Protein AF-A0A1H9XYB0-F1 (afdb_monomer_lite)

Organism: NCBI:txid200379

Foldseek 3Di:
DDWDKDKDKDKDWDWDQDPVRDIDIDIWIKIFIWTQDPNDIDTPDIDIPPDPDPCRVVVNVVDDDPPPCVVVDD

Secondary structure (DSSP, 8-state):
----EEEEEEEEEEEEE-TTS-EEEEEEEEEEEEEEETTEEEEEEEEE-----TTHHHHHHTSPPTT-GGGG--

pLDDT: mean 88.62, std 9.73, range [55.34, 96.56]

Radius of gyration: 15.8 Å; chains: 1; bounding box: 30×34×42 Å

InterPro domains:
  IPR032710 NTF2-like domain superfamily [SSF54427] (4-44)

Sequence (74 aa):
MAHEVASERGIFQLMSTRADGDEHTFYGRFHTCSQRTDGRWRICVDYDTGERSATLDEEFHAAIDVHDVDAFKE

Structure (mmCIF, N/CA/C/O backbone):
data_AF-A0A1H9XYB0-F1
#
_entry.id   AF-A0A1H9XYB0-F1
#
loop_
_atom_site.group_PDB
_atom_site.id
_atom_site.type_symbol
_atom_site.label_atom_id
_atom_site.label_alt_id
_atom_site.label_comp_id
_atom_site.label_asym_id
_atom_site.label_entity_id
_atom_site.label_seq_id
_atom_site.pdbx_PDB_ins_code
_atom_site.Cartn_x
_atom_site.Cartn_y
_atom_site.Cartn_z
_atom_site.occupancy
_atom_site.B_iso_or_equiv
_atom_site.auth_seq_id
_atom_site.auth_comp_id
_atom_site.auth_asym_id
_atom_site.auth_atom_id
_atom_site.pdbx_PDB_model_num
ATOM 1 N N . MET A 1 1 ? -19.595 0.858 23.580 1.00 55.34 1 MET A N 1
ATOM 2 C CA . MET A 1 1 ? -18.252 0.347 23.236 1.00 55.34 1 MET A CA 1
ATOM 3 C C . MET A 1 1 ? -17.784 1.160 22.046 1.00 55.34 1 MET A C 1
ATOM 5 O O . MET A 1 1 ? -18.492 1.161 21.048 1.00 55.34 1 MET A O 1
ATOM 9 N N . ALA A 1 2 ? -16.710 1.937 22.172 1.00 68.06 2 ALA A N 1
ATOM 10 C CA . ALA A 1 2 ? -16.162 2.641 21.016 1.00 68.06 2 ALA A CA 1
ATOM 11 C C . ALA A 1 2 ? -15.618 1.597 20.032 1.00 68.06 2 ALA A C 1
ATOM 13 O O . ALA A 1 2 ? -14.947 0.655 20.450 1.00 68.06 2 ALA A O 1
ATOM 14 N N . HIS A 1 3 ? -15.953 1.726 18.751 1.00 77.00 3 HIS A N 1
ATOM 15 C CA . HIS A 1 3 ? -15.349 0.893 17.722 1.00 77.00 3 HIS A CA 1
ATOM 16 C C . HIS A 1 3 ? -13.924 1.387 17.487 1.00 77.00 3 HIS A C 1
ATOM 18 O O . HIS A 1 3 ? -13.726 2.546 17.130 1.00 77.00 3 HIS A O 1
ATOM 24 N N . GLU A 1 4 ? -12.941 0.517 17.692 1.00 94.75 4 GLU A N 1
ATOM 25 C CA . GLU A 1 4 ? -11.564 0.801 17.300 1.00 94.75 4 GLU A CA 1
ATOM 26 C C . GLU A 1 4 ? -11.474 0.712 15.779 1.00 94.75 4 GLU A C 1
ATOM 28 O O . GLU A 1 4 ? -11.667 -0.353 15.183 1.00 94.75 4 GLU A O 1
ATOM 33 N N . VAL A 1 5 ? -11.234 1.862 15.161 1.00 95.25 5 VAL A N 1
ATOM 34 C CA . VAL A 1 5 ? -11.113 2.033 13.716 1.00 95.25 5 VAL A CA 1
ATOM 35 C C . VAL A 1 5 ? -9.756 2.642 13.398 1.00 95.25 5 VAL A C 1
ATOM 37 O O . VAL A 1 5 ? -9.216 3.412 14.190 1.00 95.25 5 VAL A O 1
ATOM 40 N N . ALA A 1 6 ? -9.214 2.289 12.241 1.00 93.56 6 ALA A N 1
ATOM 41 C CA . ALA A 1 6 ? -7.957 2.813 11.732 1.00 93.56 6 ALA A CA 1
ATOM 42 C C . ALA A 1 6 ? -8.092 3.119 10.239 1.00 93.56 6 ALA A C 1
ATOM 44 O O . ALA A 1 6 ? -8.856 2.466 9.527 1.00 93.56 6 ALA A O 1
ATOM 45 N N . SER A 1 7 ? -7.337 4.109 9.777 1.00 92.88 7 SER A N 1
ATOM 46 C CA . SER A 1 7 ? -7.166 4.419 8.364 1.00 92.88 7 SER A CA 1
ATOM 47 C C . SER A 1 7 ? -5.678 4.498 8.080 1.00 92.88 7 SER A C 1
ATOM 49 O O . SER A 1 7 ? -4.962 5.184 8.802 1.00 92.88 7 SER A O 1
ATOM 51 N N . GLU A 1 8 ? -5.240 3.850 7.010 1.00 90.75 8 GLU A N 1
ATOM 52 C CA . GLU A 1 8 ? -3.848 3.861 6.573 1.00 90.75 8 GLU A CA 1
ATOM 53 C C . GLU A 1 8 ? -3.784 4.262 5.106 1.00 90.75 8 GLU A C 1
ATOM 55 O O . GLU A 1 8 ? -4.631 3.865 4.305 1.00 90.75 8 GLU A O 1
ATOM 60 N N . ARG A 1 9 ? -2.796 5.082 4.765 1.00 90.81 9 ARG A N 1
ATOM 61 C CA . ARG A 1 9 ? -2.495 5.484 3.396 1.00 90.81 9 ARG A CA 1
ATOM 62 C C . ARG A 1 9 ? -1.013 5.288 3.171 1.00 90.81 9 ARG A C 1
ATOM 64 O O . ARG A 1 9 ? -0.220 5.629 4.044 1.00 90.81 9 ARG A O 1
ATOM 71 N N . GLY A 1 10 ? -0.655 4.798 1.999 1.00 90.88 10 GLY A N 1
ATOM 72 C CA . GLY A 1 10 ? 0.740 4.603 1.652 1.00 90.88 10 GLY A CA 1
ATOM 73 C C . GLY A 1 10 ? 0.931 4.363 0.169 1.00 90.88 10 GLY A C 1
ATOM 74 O O . GLY A 1 10 ? -0.019 4.368 -0.617 1.00 90.88 10 GLY A O 1
ATOM 75 N N . ILE A 1 11 ? 2.188 4.163 -0.197 1.00 92.56 11 ILE A N 1
ATOM 76 C CA . ILE A 1 11 ? 2.630 3.824 -1.543 1.00 92.56 11 ILE A CA 1
ATOM 77 C C . ILE A 1 11 ? 3.420 2.519 -1.467 1.00 92.56 11 ILE A C 1
ATOM 79 O O . ILE A 1 11 ? 4.145 2.283 -0.503 1.00 92.56 11 ILE A O 1
ATOM 83 N N . PHE A 1 12 ? 3.234 1.639 -2.443 1.00 92.12 12 PHE A N 1
ATOM 84 C CA . PHE A 1 12 ? 3.810 0.299 -2.451 1.00 92.12 12 PHE A CA 1
ATOM 85 C C . PHE A 1 12 ? 4.516 -0.002 -3.770 1.00 92.12 12 PHE A C 1
ATOM 87 O O . PHE A 1 12 ? 4.189 0.565 -4.813 1.00 92.12 12 PHE A O 1
ATOM 94 N N . GLN A 1 13 ? 5.446 -0.955 -3.707 1.00 93.31 13 GLN A N 1
ATOM 95 C CA . GLN A 1 13 ? 6.078 -1.587 -4.857 1.00 93.31 13 GLN A CA 1
ATOM 96 C C . GLN A 1 13 ? 5.642 -3.055 -4.921 1.00 93.31 13 GLN A C 1
ATOM 98 O O . GLN A 1 13 ? 5.742 -3.790 -3.940 1.00 93.31 13 GLN A O 1
ATOM 103 N N . LEU A 1 14 ? 5.179 -3.490 -6.089 1.00 92.06 14 LEU A N 1
ATOM 104 C CA . LEU A 1 14 ? 4.894 -4.884 -6.402 1.00 92.06 14 LEU A CA 1
ATOM 105 C C . LEU A 1 14 ? 5.882 -5.363 -7.466 1.00 92.06 14 LEU A C 1
ATOM 107 O O . LEU A 1 14 ? 5.880 -4.865 -8.591 1.00 9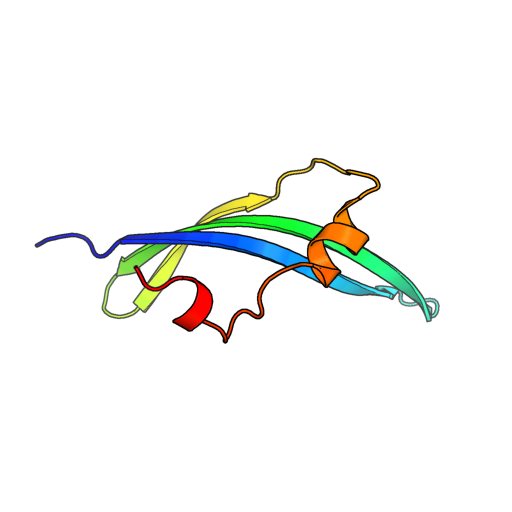2.06 14 LEU A O 1
ATOM 111 N N . MET A 1 15 ? 6.697 -6.353 -7.117 1.00 94.38 15 MET A N 1
ATOM 112 C CA . MET A 1 15 ? 7.571 -7.053 -8.056 1.00 94.38 15 MET A CA 1
ATOM 113 C C . MET A 1 15 ? 6.934 -8.391 -8.416 1.00 94.38 15 MET A C 1
ATOM 115 O O . MET A 1 15 ? 6.575 -9.173 -7.536 1.00 94.38 15 MET A O 1
ATOM 119 N N . SER A 1 16 ? 6.775 -8.653 -9.709 1.00 93.19 16 SER A N 1
ATOM 120 C CA . SER A 1 16 ? 6.210 -9.905 -10.211 1.00 93.19 16 SER A CA 1
ATOM 121 C C . SER A 1 16 ? 7.134 -10.539 -11.239 1.00 93.19 16 SER A C 1
ATOM 123 O O . SER A 1 16 ? 7.598 -9.861 -12.152 1.00 93.19 16 SER A O 1
ATOM 125 N N . THR A 1 17 ? 7.367 -11.841 -11.098 1.00 96.56 17 THR A N 1
ATOM 126 C CA . THR A 1 17 ? 8.066 -12.663 -12.090 1.00 96.56 17 THR A CA 1
ATOM 127 C C . THR A 1 17 ? 7.042 -13.578 -12.745 1.00 96.56 17 THR A C 1
ATOM 129 O O . THR A 1 17 ? 6.337 -14.330 -12.064 1.00 96.56 17 THR A O 1
ATOM 132 N N . ARG A 1 18 ? 6.914 -13.494 -14.067 1.00 91.69 18 ARG A N 1
ATOM 133 C CA . ARG A 1 18 ? 6.018 -14.345 -14.852 1.00 91.69 18 ARG A CA 1
ATOM 134 C C . ARG A 1 18 ? 6.646 -15.715 -15.100 1.00 91.69 18 ARG A C 1
ATOM 136 O O . ARG A 1 18 ? 7.835 -15.929 -14.887 1.00 91.69 18 ARG A O 1
ATOM 143 N N . ALA A 1 19 ? 5.825 -16.670 -15.536 1.00 94.31 19 ALA A N 1
ATOM 144 C CA . ALA A 1 19 ? 6.259 -18.052 -15.753 1.00 94.31 19 ALA A CA 1
ATOM 145 C C . ALA A 1 19 ? 7.335 -18.201 -16.850 1.00 94.31 19 ALA A C 1
ATOM 147 O O . ALA A 1 19 ? 8.063 -19.189 -16.854 1.00 94.31 19 ALA A O 1
ATOM 148 N N . ASP A 1 20 ? 7.428 -17.237 -17.765 1.00 94.81 20 ASP A N 1
ATOM 149 C CA . ASP A 1 20 ? 8.460 -17.126 -18.803 1.00 94.81 20 ASP A CA 1
ATOM 150 C C . ASP A 1 20 ? 9.757 -16.460 -18.309 1.00 94.81 20 ASP A C 1
ATOM 152 O O . ASP A 1 20 ? 10.746 -16.440 -19.040 1.00 94.81 20 ASP A O 1
ATOM 156 N N . GLY A 1 21 ? 9.780 -15.975 -17.065 1.00 94.38 21 GLY A N 1
ATOM 157 C CA . GLY A 1 21 ? 10.907 -15.259 -16.478 1.00 94.38 21 GLY A CA 1
ATOM 158 C C . GLY A 1 21 ? 10.843 -13.742 -16.651 1.00 94.38 21 GLY A C 1
ATOM 159 O O . GLY A 1 21 ? 11.736 -13.065 -16.150 1.00 94.38 21 GLY A O 1
ATOM 160 N N . ASP A 1 22 ? 9.808 -13.195 -17.300 1.00 95.12 22 ASP A N 1
ATOM 161 C CA . ASP A 1 22 ? 9.655 -11.746 -17.425 1.00 95.12 22 ASP A CA 1
ATOM 162 C C . ASP A 1 22 ? 9.391 -11.110 -16.055 1.00 95.12 22 ASP A C 1
ATOM 164 O O . ASP A 1 22 ? 8.467 -11.496 -15.328 1.00 95.12 22 ASP A O 1
ATOM 168 N N . GLU A 1 23 ? 10.180 -10.093 -15.717 1.00 96.44 23 GLU A N 1
ATOM 169 C CA . GLU A 1 23 ? 10.034 -9.321 -14.487 1.00 96.44 23 GLU A CA 1
ATOM 170 C C . GLU A 1 23 ? 9.294 -8.009 -14.747 1.00 96.44 23 GLU A C 1
ATOM 172 O O . GLU A 1 23 ? 9.570 -7.275 -15.697 1.00 96.44 23 GLU A O 1
ATOM 177 N N . HIS A 1 24 ? 8.352 -7.693 -13.864 1.00 91.56 24 HIS A N 1
ATOM 178 C CA . HIS A 1 24 ? 7.617 -6.439 -13.887 1.00 91.56 24 HIS A CA 1
ATOM 179 C C . HIS A 1 24 ? 7.549 -5.831 -12.494 1.00 91.56 24 HIS A C 1
ATOM 181 O O . HIS A 1 24 ? 7.070 -6.469 -11.552 1.00 91.56 24 HIS A O 1
ATOM 187 N 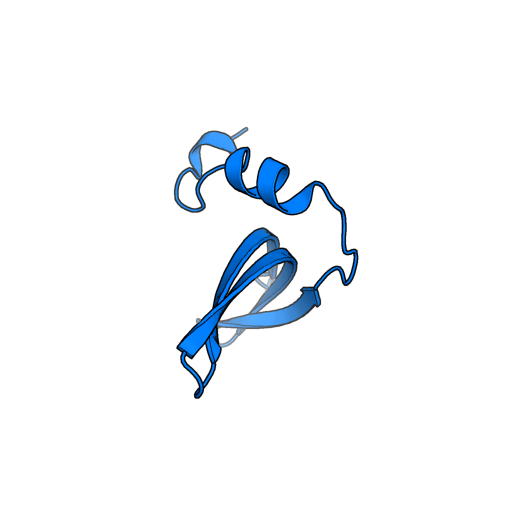N . THR A 1 25 ? 7.949 -4.565 -12.412 1.00 92.00 25 THR A N 1
ATOM 188 C CA . THR A 1 25 ? 7.763 -3.719 -11.235 1.00 92.00 25 THR A CA 1
ATOM 189 C C . THR A 1 25 ? 6.574 -2.796 -11.457 1.00 92.00 25 THR A C 1
ATOM 191 O O . THR A 1 25 ? 6.460 -2.142 -12.495 1.00 92.00 25 THR A O 1
ATOM 194 N N . PHE A 1 26 ? 5.691 -2.744 -10.470 1.00 89.94 26 PHE A N 1
ATOM 195 C CA . PHE A 1 26 ? 4.553 -1.842 -10.411 1.00 89.94 26 PHE A CA 1
ATOM 196 C C . PHE A 1 26 ? 4.625 -1.022 -9.126 1.00 89.94 26 PHE A C 1
ATOM 198 O O . PHE A 1 26 ? 4.999 -1.545 -8.079 1.00 89.94 26 PHE A O 1
ATOM 205 N N . TYR A 1 27 ? 4.239 0.245 -9.213 1.00 91.94 27 TYR A N 1
ATOM 206 C CA . TYR A 1 27 ? 4.090 1.132 -8.067 1.00 91.94 27 TYR A CA 1
ATOM 207 C C . TYR A 1 27 ? 2.635 1.577 -7.983 1.00 91.94 27 TYR A C 1
ATOM 209 O O . TYR A 1 27 ? 2.016 1.832 -9.018 1.00 91.94 27 TYR A O 1
ATOM 217 N N . GLY A 1 28 ? 2.091 1.668 -6.773 1.00 90.62 28 GLY A N 1
ATOM 218 C CA . GLY A 1 28 ? 0.695 2.040 -6.550 1.00 90.62 28 GLY A CA 1
ATOM 219 C C . GLY A 1 28 ? 0.484 2.667 -5.182 1.00 90.62 28 GLY A C 1
ATOM 220 O O . GLY A 1 28 ? 1.322 2.517 -4.295 1.00 90.62 28 GLY A O 1
ATOM 221 N N . ARG A 1 29 ? -0.632 3.376 -5.000 1.00 91.94 29 ARG A N 1
ATOM 222 C CA . ARG A 1 29 ? -1.028 3.912 -3.692 1.00 91.94 29 ARG A CA 1
ATOM 223 C C . ARG A 1 29 ? -2.206 3.124 -3.154 1.00 91.94 29 ARG A C 1
ATOM 225 O O . ARG A 1 29 ? -3.098 2.744 -3.906 1.00 91.94 29 ARG A O 1
ATOM 232 N N . PHE A 1 30 ? -2.222 2.936 -1.846 1.00 90.81 30 PHE A N 1
ATOM 233 C CA . PHE A 1 30 ? -3.327 2.294 -1.157 1.00 90.81 30 PHE A CA 1
ATOM 234 C C . PHE A 1 30 ? -3.954 3.245 -0.146 1.00 90.81 30 PHE A C 1
ATOM 236 O O . PHE A 1 30 ? -3.294 4.114 0.436 1.00 90.81 30 PHE A O 1
ATOM 243 N N . HIS A 1 31 ? -5.239 3.032 0.105 1.00 93.06 31 HIS A N 1
ATOM 244 C CA . HIS A 1 31 ? -5.931 3.581 1.258 1.00 93.06 31 HIS A CA 1
ATOM 245 C C . HIS A 1 31 ? -6.820 2.498 1.856 1.00 93.06 31 HIS A C 1
ATOM 247 O O . HIS A 1 31 ? -7.847 2.141 1.282 1.00 93.06 31 HIS A O 1
ATO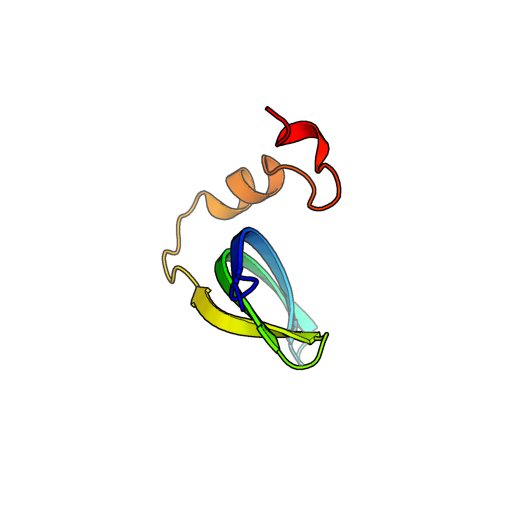M 253 N N . THR A 1 32 ? -6.445 2.005 3.036 1.00 94.50 32 THR A N 1
ATOM 254 C CA . THR A 1 32 ? -7.249 1.029 3.770 1.00 94.50 32 THR A CA 1
ATOM 255 C C . THR A 1 32 ? -7.976 1.673 4.943 1.00 94.50 32 THR A C 1
ATOM 257 O O . THR A 1 32 ? -7.478 2.584 5.612 1.00 94.50 32 THR A O 1
ATOM 260 N N . CYS A 1 33 ? -9.171 1.159 5.215 1.00 95.25 33 CYS A N 1
ATOM 261 C CA . CYS A 1 33 ? -9.911 1.412 6.442 1.00 95.25 33 CYS A CA 1
ATOM 262 C C . CYS A 1 33 ? -10.123 0.079 7.154 1.00 95.25 33 CYS A C 1
ATOM 264 O O . CYS A 1 33 ? -10.659 -0.867 6.570 1.00 95.25 33 CYS A O 1
ATOM 266 N N . SER A 1 34 ? -9.730 0.011 8.421 1.00 95.94 34 SER A N 1
ATOM 267 C CA . SER A 1 34 ? -9.761 -1.210 9.222 1.00 95.94 34 SER A CA 1
ATOM 268 C C . SER A 1 34 ? -10.565 -1.029 10.501 1.00 95.94 34 SER A C 1
ATOM 270 O O . SER A 1 34 ? -10.612 0.054 11.083 1.00 95.94 34 SER A O 1
ATOM 272 N N . GLN A 1 35 ? -11.168 -2.117 10.971 1.00 96.31 35 GLN A N 1
ATOM 273 C CA . GLN A 1 35 ? -11.875 -2.169 12.248 1.00 96.31 35 GLN A CA 1
ATOM 274 C C . GLN A 1 35 ? -11.383 -3.352 13.080 1.00 96.31 35 GLN A C 1
ATOM 276 O O . GLN A 1 35 ? -11.186 -4.457 12.560 1.00 96.31 35 GLN A O 1
ATOM 281 N N . ARG A 1 36 ? -11.217 -3.142 14.391 1.00 95.94 36 ARG A N 1
ATOM 282 C CA . ARG A 1 36 ? -10.919 -4.229 15.327 1.00 95.94 36 ARG A CA 1
ATOM 283 C C . ARG A 1 36 ? -12.205 -4.937 15.743 1.00 95.94 36 ARG A C 1
ATOM 285 O O . ARG A 1 36 ? -13.114 -4.327 16.298 1.00 95.94 36 ARG A O 1
ATOM 292 N N . THR A 1 37 ? -12.271 -6.240 15.492 1.00 93.38 37 THR A N 1
ATOM 293 C CA . THR A 1 37 ? -13.396 -7.117 15.849 1.00 93.38 37 THR A CA 1
ATOM 294 C C . THR A 1 37 ? -12.853 -8.389 16.501 1.00 93.38 37 THR A C 1
ATOM 296 O O . THR A 1 37 ? -11.911 -8.997 15.993 1.00 93.38 37 THR A O 1
ATOM 299 N N . ASP A 1 38 ? -13.381 -8.770 17.667 1.00 93.06 38 ASP A N 1
ATOM 300 C CA . ASP A 1 38 ? -12.903 -9.916 18.467 1.00 93.06 38 ASP A CA 1
ATOM 301 C C . ASP A 1 38 ? -11.380 -9.915 18.701 1.00 93.06 38 ASP A C 1
ATOM 303 O O . ASP A 1 38 ? -10.692 -10.919 18.527 1.00 93.06 38 ASP A O 1
ATOM 307 N N . GLY A 1 39 ? -10.825 -8.741 19.025 1.00 93.69 39 GLY A N 1
ATOM 308 C CA . GLY A 1 39 ? -9.389 -8.565 19.271 1.00 93.69 39 GLY A CA 1
ATOM 309 C C . GLY A 1 39 ? -8.501 -8.610 18.022 1.00 93.69 39 GLY A C 1
ATOM 310 O O . GLY A 1 39 ? -7.284 -8.513 18.150 1.00 93.69 39 GLY A O 1
ATOM 311 N N . ARG A 1 40 ? -9.075 -8.713 16.815 1.00 95.38 40 ARG A N 1
ATOM 312 C CA . ARG A 1 40 ? -8.334 -8.788 15.550 1.00 95.38 40 ARG A CA 1
ATOM 313 C C . ARG A 1 40 ? -8.686 -7.633 14.619 1.00 95.38 40 ARG A C 1
ATOM 315 O O . ARG A 1 40 ? -9.859 -7.345 14.391 1.00 95.38 40 ARG A O 1
ATOM 322 N N . TRP A 1 41 ? -7.665 -7.003 14.048 1.00 95.81 41 TRP A N 1
ATOM 323 C CA . TRP A 1 41 ? -7.830 -6.012 12.988 1.00 95.81 41 TRP A CA 1
ATOM 324 C C . TRP A 1 41 ? -8.196 -6.688 11.670 1.00 95.81 41 TRP A C 1
ATOM 326 O O . TRP A 1 41 ? -7.613 -7.709 11.296 1.00 95.81 41 TRP A O 1
ATOM 336 N N . ARG A 1 42 ? -9.187 -6.125 10.982 1.00 95.81 42 ARG A N 1
ATOM 337 C CA . ARG A 1 42 ? -9.614 -6.546 9.649 1.00 95.81 42 ARG A CA 1
ATOM 338 C C . ARG A 1 42 ? -9.732 -5.314 8.766 1.00 95.81 42 ARG A C 1
ATOM 340 O O . ARG A 1 42 ? -10.312 -4.321 9.203 1.00 95.81 42 ARG A O 1
ATOM 347 N N . ILE A 1 43 ? -9.226 -5.414 7.541 1.00 95.50 43 ILE A N 1
ATOM 348 C CA . ILE A 1 43 ? -9.478 -4.426 6.493 1.00 95.50 43 ILE A CA 1
ATOM 349 C C . ILE A 1 43 ? -10.949 -4.556 6.097 1.00 95.50 43 ILE A C 1
ATOM 351 O O . ILE A 1 43 ? -11.409 -5.637 5.731 1.00 95.50 43 ILE A O 1
ATOM 355 N N . CYS A 1 44 ? -11.696 -3.467 6.230 1.00 95.31 44 CYS A N 1
ATOM 356 C CA . CYS A 1 44 ? -13.102 -3.387 5.844 1.00 95.31 44 CYS A CA 1
ATOM 357 C C . CYS A 1 44 ? -13.259 -2.802 4.440 1.00 95.31 44 CYS A C 1
ATOM 359 O O . CYS A 1 44 ? -14.214 -3.136 3.743 1.00 95.31 44 CYS A O 1
ATOM 361 N N . VAL A 1 45 ? -12.335 -1.922 4.050 1.00 93.69 45 VAL A N 1
ATOM 362 C CA . VAL A 1 45 ? -12.291 -1.278 2.738 1.00 9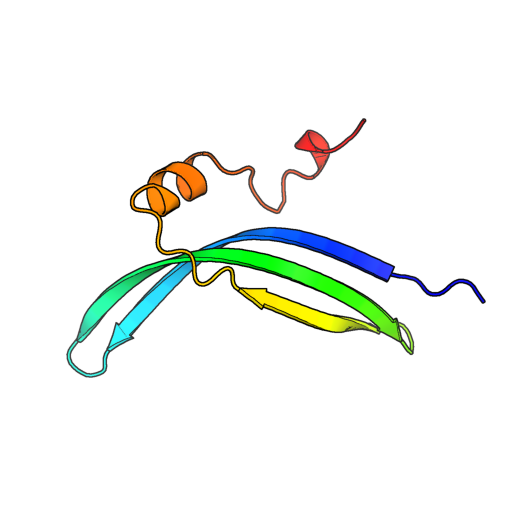3.69 45 VAL A CA 1
ATOM 363 C C . VAL A 1 45 ? -10.835 -1.107 2.323 1.00 93.69 45 VAL A C 1
ATOM 365 O O . VAL A 1 45 ? -10.011 -0.722 3.153 1.00 93.69 45 VAL A O 1
ATOM 368 N N . ASP A 1 46 ? -10.552 -1.368 1.052 1.00 92.06 46 ASP A N 1
ATOM 369 C CA . ASP A 1 46 ? -9.267 -1.117 0.406 1.00 92.06 46 ASP A CA 1
ATOM 370 C C . ASP A 1 46 ? -9.519 -0.408 -0.929 1.00 92.06 46 ASP A C 1
ATOM 372 O O . ASP A 1 46 ? -10.289 -0.898 -1.762 1.00 92.06 46 ASP A O 1
ATOM 376 N N . TYR A 1 47 ? -8.922 0.769 -1.092 1.00 85.12 47 TYR A N 1
ATOM 377 C CA . TYR A 1 47 ? -8.931 1.523 -2.334 1.00 85.12 47 TYR A CA 1
ATOM 378 C C . TYR A 1 47 ? -7.527 1.510 -2.926 1.00 85.12 47 TYR A C 1
ATOM 380 O O . TYR A 1 47 ? -6.627 2.176 -2.412 1.00 85.12 47 TYR A O 1
ATOM 388 N N . ASP A 1 48 ? -7.372 0.816 -4.049 1.00 75.19 48 ASP A N 1
ATOM 389 C CA . ASP A 1 48 ? -6.228 1.024 -4.924 1.00 75.19 48 ASP A CA 1
ATOM 390 C C . ASP A 1 48 ? -6.568 2.188 -5.856 1.00 75.19 48 ASP A C 1
ATOM 392 O O . ASP A 1 48 ? -7.558 2.151 -6.604 1.00 75.19 48 ASP A O 1
ATOM 396 N N . THR A 1 49 ? -5.798 3.271 -5.775 1.00 64.62 49 THR A N 1
ATOM 397 C CA . THR A 1 49 ? -5.964 4.357 -6.732 1.00 64.62 49 THR A CA 1
ATOM 398 C C . THR A 1 49 ? -5.454 3.833 -8.066 1.00 64.62 49 THR A C 1
ATOM 400 O O . THR A 1 49 ? -4.254 3.850 -8.313 1.00 64.62 49 THR A O 1
ATOM 403 N N . GLY A 1 50 ? -6.350 3.408 -8.963 1.00 62.22 50 GLY A N 1
ATOM 404 C CA . GLY A 1 50 ? -6.012 3.001 -10.339 1.00 62.22 50 GLY A CA 1
ATOM 405 C C . GLY A 1 50 ? -5.362 4.104 -11.199 1.00 62.22 50 GLY A C 1
ATOM 406 O O . GLY A 1 50 ? -5.289 3.986 -12.423 1.00 62.22 50 GLY A O 1
ATOM 407 N N . GLU A 1 51 ? -4.922 5.193 -10.574 1.00 64.50 51 GLU A N 1
ATOM 408 C CA . GLU A 1 51 ? -4.155 6.279 -11.143 1.00 64.50 51 GLU A CA 1
ATOM 409 C C . GLU A 1 51 ? -2.744 5.786 -11.466 1.00 64.50 51 GLU A C 1
ATOM 411 O O . GLU A 1 51 ? -1.886 5.629 -10.604 1.00 64.50 51 GLU A O 1
ATOM 416 N N . ARG A 1 52 ? -2.500 5.540 -12.752 1.00 64.19 52 ARG A N 1
ATOM 417 C CA . ARG A 1 52 ? -1.153 5.329 -13.276 1.00 64.19 52 ARG A CA 1
ATOM 418 C C . ARG A 1 52 ? -0.518 6.696 -13.499 1.00 64.19 52 ARG A C 1
ATOM 420 O O . ARG A 1 52 ? -0.671 7.268 -14.576 1.00 64.19 52 ARG A O 1
ATOM 427 N N . SER A 1 53 ? 0.156 7.230 -12.484 1.00 72.69 53 SER A N 1
ATOM 428 C CA . SER A 1 53 ? 1.047 8.37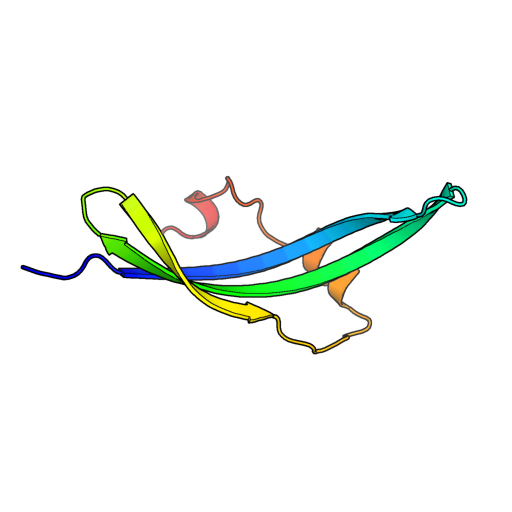7 -12.682 1.00 72.69 53 SER A CA 1
ATOM 429 C C . SER A 1 53 ? 2.423 7.894 -13.139 1.00 72.69 53 SER A C 1
ATOM 431 O O . SER A 1 53 ? 2.911 6.862 -12.678 1.00 72.69 53 SER A O 1
ATOM 433 N N . ALA A 1 54 ? 3.065 8.661 -14.022 1.00 75.75 54 ALA A N 1
ATOM 434 C CA . ALA A 1 54 ? 4.451 8.430 -14.425 1.00 75.75 54 ALA A CA 1
ATOM 435 C C . ALA A 1 54 ? 5.460 8.684 -13.285 1.00 75.75 54 ALA A C 1
ATOM 437 O O . ALA A 1 54 ? 6.632 8.393 -13.462 1.00 75.75 54 ALA A O 1
ATOM 438 N N . THR A 1 55 ? 5.005 9.215 -12.144 1.00 87.62 55 THR A N 1
ATOM 439 C CA . THR A 1 55 ? 5.834 9.630 -10.997 1.00 87.62 55 THR A CA 1
ATOM 440 C C . THR A 1 55 ? 5.780 8.670 -9.809 1.00 87.62 55 THR A C 1
ATOM 442 O O . THR A 1 55 ? 6.362 8.954 -8.769 1.00 87.62 55 THR A O 1
ATOM 445 N N . LEU A 1 56 ? 5.054 7.548 -9.903 1.00 90.75 56 LEU A N 1
ATOM 446 C CA . LEU A 1 56 ? 4.852 6.671 -8.740 1.00 90.75 56 LEU A CA 1
ATOM 447 C C . LEU A 1 56 ? 6.139 5.989 -8.253 1.00 90.75 56 LEU A C 1
ATOM 449 O O . LEU A 1 56 ? 6.215 5.653 -7.075 1.00 90.75 56 LEU A O 1
ATOM 453 N N . ASP A 1 57 ? 7.142 5.786 -9.112 1.00 93.38 57 ASP A N 1
ATOM 454 C CA . ASP A 1 57 ? 8.435 5.259 -8.659 1.00 93.38 57 ASP A CA 1
ATOM 455 C C . ASP A 1 57 ? 9.200 6.308 -7.837 1.00 93.38 57 ASP A C 1
ATOM 457 O O . ASP A 1 57 ? 9.648 6.012 -6.728 1.00 93.38 57 ASP A O 1
ATOM 461 N N . GLU A 1 58 ? 9.258 7.549 -8.332 1.00 94.75 58 GLU A N 1
ATOM 462 C CA . GLU A 1 58 ? 9.878 8.683 -7.643 1.00 94.75 58 GLU A CA 1
ATOM 463 C C . GLU A 1 58 ? 9.211 8.920 -6.285 1.00 94.75 58 GLU A C 1
ATOM 465 O O . GLU A 1 58 ? 9.887 9.073 -5.267 1.00 94.75 58 GLU A O 1
ATOM 470 N N . GLU A 1 59 ? 7.878 8.891 -6.250 1.00 93.75 59 GLU A N 1
ATOM 471 C CA . GLU A 1 59 ? 7.106 9.023 -5.017 1.00 93.75 59 GLU A CA 1
ATOM 472 C C . GLU A 1 59 ? 7.364 7.873 -4.042 1.00 93.75 59 GL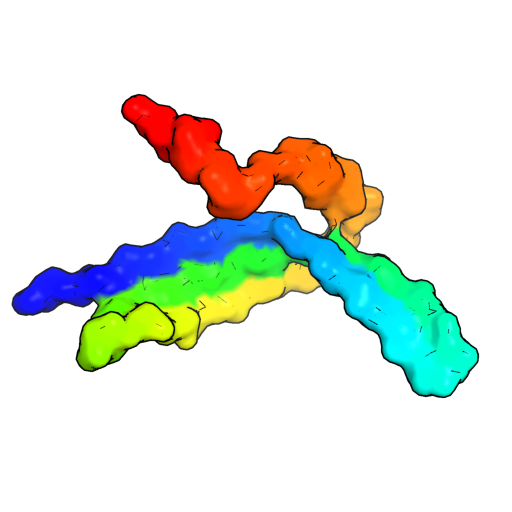U A C 1
ATOM 474 O O . GLU A 1 59 ? 7.471 8.117 -2.842 1.00 93.75 59 GLU A O 1
ATOM 479 N N . PHE A 1 60 ? 7.486 6.631 -4.529 1.00 93.81 60 PHE A N 1
ATOM 480 C CA . PHE A 1 60 ? 7.779 5.482 -3.672 1.00 93.81 60 PHE A CA 1
ATOM 481 C C . PHE A 1 60 ? 9.172 5.612 -3.050 1.00 93.81 60 PHE A C 1
ATOM 483 O O . PHE A 1 60 ? 9.346 5.348 -1.865 1.00 93.81 60 PHE A O 1
ATOM 490 N N . HIS A 1 61 ? 10.164 6.064 -3.817 1.00 94.88 61 HIS A N 1
ATOM 491 C CA . HIS A 1 61 ? 11.526 6.275 -3.317 1.00 94.88 61 HIS A CA 1
ATOM 492 C C . HIS A 1 61 ? 11.664 7.500 -2.405 1.00 94.88 61 HIS A C 1
ATOM 494 O O . HIS A 1 61 ? 12.590 7.555 -1.598 1.00 94.88 61 HIS A O 1
ATOM 500 N N . ALA A 1 62 ? 10.747 8.463 -2.504 1.00 94.81 62 ALA A N 1
ATOM 501 C CA . ALA A 1 62 ? 10.654 9.601 -1.593 1.00 94.81 62 ALA A CA 1
ATOM 502 C C . ALA A 1 62 ? 9.796 9.320 -0.343 1.00 94.81 62 ALA A C 1
ATOM 504 O O . ALA A 1 62 ? 9.726 10.170 0.548 1.00 94.81 62 ALA A O 1
ATOM 505 N N . ALA A 1 63 ? 9.115 8.171 -0.281 1.00 93.50 63 ALA A N 1
ATOM 506 C CA . ALA A 1 63 ? 8.204 7.841 0.804 1.00 93.50 63 ALA A CA 1
ATOM 507 C C . ALA A 1 63 ? 8.937 7.539 2.117 1.00 93.50 63 ALA A C 1
ATOM 509 O O . ALA A 1 63 ? 10.086 7.099 2.140 1.00 93.50 63 ALA A O 1
ATOM 510 N N . ILE A 1 64 ? 8.229 7.762 3.223 1.00 92.88 64 ILE A N 1
ATOM 511 C CA . ILE A 1 64 ? 8.699 7.420 4.564 1.00 92.88 64 ILE A CA 1
ATOM 512 C C . ILE A 1 64 ? 8.566 5.906 4.760 1.00 92.88 64 ILE A C 1
ATOM 514 O O . ILE A 1 64 ? 7.558 5.311 4.371 1.00 92.88 64 ILE A O 1
ATOM 518 N N . ASP A 1 65 ? 9.578 5.295 5.374 1.00 91.19 65 ASP A N 1
ATOM 519 C CA . ASP A 1 65 ? 9.562 3.873 5.709 1.00 91.19 65 ASP A CA 1
ATOM 520 C C . ASP A 1 65 ? 8.399 3.542 6.661 1.00 91.19 65 ASP A C 1
ATOM 522 O O . ASP A 1 65 ? 8.119 4.278 7.606 1.00 91.19 65 ASP A O 1
ATOM 526 N N . VAL A 1 66 ? 7.729 2.408 6.440 1.00 88.38 66 VAL A N 1
ATOM 527 C CA . VAL A 1 66 ? 6.553 1.989 7.229 1.00 88.38 66 VAL A CA 1
ATOM 528 C C . VAL A 1 66 ? 6.855 1.819 8.724 1.00 88.38 66 VAL A C 1
ATOM 530 O O . VAL A 1 66 ? 5.952 1.896 9.560 1.00 88.38 66 VAL A O 1
ATOM 533 N N . HIS A 1 67 ? 8.115 1.584 9.088 1.00 89.44 67 HIS A N 1
ATOM 534 C CA . HIS A 1 67 ? 8.544 1.457 10.475 1.00 89.44 67 HIS A CA 1
ATOM 535 C C . HIS A 1 67 ? 8.999 2.783 11.095 1.00 89.44 67 HIS A C 1
ATOM 537 O O . HIS A 1 67 ? 9.135 2.850 12.319 1.00 89.44 67 HIS A O 1
ATOM 543 N N . ASP A 1 68 ? 9.167 3.842 10.301 1.00 91.31 68 ASP A N 1
ATOM 544 C CA . ASP A 1 68 ? 9.481 5.184 10.789 1.00 91.31 68 ASP A CA 1
ATOM 545 C C . ASP A 1 68 ? 8.206 5.927 11.217 1.00 91.31 68 ASP A C 1
ATOM 547 O O . ASP A 1 68 ? 7.767 6.924 10.643 1.00 91.31 68 ASP A O 1
ATOM 551 N N . VAL A 1 69 ? 7.579 5.403 12.272 1.00 85.88 69 VAL A N 1
ATOM 552 C CA . VAL A 1 69 ? 6.386 6.003 12.885 1.00 85.88 69 VAL A CA 1
ATOM 553 C C . VAL A 1 69 ? 6.685 7.337 13.575 1.00 85.88 69 VAL A C 1
ATOM 555 O O . VAL A 1 69 ? 5.759 8.085 13.884 1.00 85.88 69 VAL A O 1
ATOM 558 N N . ASP A 1 70 ? 7.961 7.636 13.836 1.00 90.06 70 ASP A N 1
ATOM 559 C CA . ASP A 1 70 ? 8.394 8.880 14.472 1.00 90.06 70 ASP A CA 1
ATOM 560 C C . ASP A 1 70 ? 8.190 10.078 13.547 1.00 90.06 70 ASP A C 1
ATOM 562 O O . ASP A 1 70 ? 7.803 11.148 14.017 1.00 90.06 70 ASP A O 1
ATOM 566 N N . ALA A 1 71 ? 8.338 9.879 12.237 1.00 82.69 71 ALA A N 1
ATOM 567 C CA . ALA A 1 71 ? 8.083 10.895 11.221 1.00 82.69 71 ALA A CA 1
ATOM 568 C C . ALA A 1 71 ? 6.632 11.428 11.204 1.00 82.69 71 ALA A C 1
ATOM 570 O O . ALA A 1 71 ? 6.367 12.464 10.595 1.00 82.69 71 ALA A O 1
ATOM 571 N N . PHE A 1 72 ? 5.696 10.743 11.875 1.00 75.75 72 PHE A N 1
ATOM 572 C CA . PHE A 1 72 ? 4.270 11.090 11.937 1.00 75.75 72 PHE A CA 1
ATOM 573 C C . PHE A 1 72 ? 3.786 11.483 13.341 1.00 75.75 72 PHE A C 1
ATOM 575 O O . PHE A 1 72 ? 2.579 11.604 13.562 1.00 75.75 72 PHE A O 1
ATOM 582 N N . LYS A 1 73 ? 4.696 11.655 14.306 1.00 79.94 73 LYS A N 1
ATOM 583 C CA . LYS A 1 73 ? 4.352 12.153 15.644 1.00 79.94 73 LYS A CA 1
ATOM 584 C C . LYS A 1 73 ? 4.194 13.678 15.607 1.00 79.94 73 LYS A C 1
ATOM 586 O O . LYS A 1 73 ? 5.059 14.364 15.071 1.00 79.94 73 LYS A O 1
ATOM 591 N N . GLU A 1 74 ? 3.090 14.184 16.164 1.00 65.38 74 GLU A N 1
ATOM 592 C CA . GLU A 1 74 ? 2.848 15.623 16.395 1.00 65.38 74 GLU A CA 1
ATOM 593 C C . GLU A 1 74 ? 3.684 16.181 17.557 1.00 65.38 74 GLU A C 1
ATOM 595 O O . GLU A 1 74 ? 3.854 15.461 18.573 1.00 65.38 74 GLU A O 1
#